Protein AF-A0A382PSL9-F1 (afdb_monomer_lite)

InterPro domains:
  IPR006145 Pseudouridine synthase, RsuA/RluA-like [PF00849] (12-93)
  IPR006224 Pseudouridine synthase, RluA-like, conserved site [PS01129] (36-50)
  IPR020103 Pseudouridine synthase, catalytic domain superfamily [SSF55120] (5-93)
  IPR050188 RluA Pseudouridine Synthase [PTHR21600] (26-80)

pLDDT: mean 92.12, std 6.78, range [56.47, 98.0]

Foldseek 3Di:
DWCDDDPVPDDHPQNVVQVCCCVVVVDPDGFDKAFQDTDDPVDDDDGDIDRDPVSSVVSNVCVVVVVDDDDDDDDDPDADVPNDDDDDDDDDDDDD

Sequence (96 aa):
MLTQSDESGEDSLMDRVKTWIKTEYEKPGNVFLGLVHRLDRPVSGVVLFARTSKAASRLSEQFRERRTKKVYRAVVQGTPKPESARLIHHIRKEKT

Structure (mmCIF, N/CA/C/O backbone):
data_AF-A0A382PSL9-F1
#
_entry.id   AF-A0A382PSL9-F1
#
loop_
_atom_site.group_PDB
_atom_site.id
_atom_site.type_symbol
_atom_site.label_atom_id
_atom_site.label_alt_id
_atom_site.label_comp_id
_atom_site.label_asym_id
_atom_site.label_entity_id
_atom_site.label_seq_id
_atom_site.pdbx_PDB_ins_code
_atom_site.Cartn_x
_atom_site.Cartn_y
_atom_site.Cartn_z
_atom_site.occupancy
_atom_site.B_iso_or_equiv
_atom_site.auth_seq_id
_atom_site.auth_comp_id
_atom_site.auth_asym_id
_atom_site.auth_atom_id
_atom_site.pdbx_PDB_model_num
ATOM 1 N N . MET A 1 1 ? 4.831 10.705 -0.412 1.00 71.94 1 MET A N 1
ATOM 2 C CA . MET A 1 1 ? 4.001 10.632 0.813 1.00 71.94 1 MET A CA 1
ATOM 3 C C . MET A 1 1 ? 3.996 9.192 1.288 1.00 71.94 1 MET A C 1
ATOM 5 O O . MET A 1 1 ? 3.910 8.300 0.450 1.00 71.94 1 MET A O 1
ATOM 9 N N . LEU A 1 2 ? 4.136 8.949 2.589 1.00 82.50 2 LEU A N 1
ATOM 10 C CA . LEU A 1 2 ? 4.077 7.594 3.136 1.00 82.50 2 LEU A CA 1
ATOM 11 C C . LEU A 1 2 ? 2.645 7.053 3.082 1.00 82.50 2 LEU A C 1
ATOM 13 O O . LEU A 1 2 ? 1.693 7.790 3.333 1.00 82.50 2 LEU A O 1
ATOM 17 N N . THR A 1 3 ? 2.478 5.760 2.786 1.00 82.19 3 THR A N 1
ATOM 18 C CA . THR A 1 3 ? 1.152 5.125 2.913 1.00 82.19 3 THR A CA 1
ATOM 19 C C . THR A 1 3 ? 0.767 4.954 4.391 1.00 82.19 3 THR A C 1
ATOM 21 O O . THR A 1 3 ? -0.397 5.109 4.746 1.00 82.19 3 THR A O 1
ATOM 24 N N . GLN A 1 4 ? 1.755 4.665 5.239 1.00 84.31 4 GLN A N 1
ATOM 25 C CA . GLN A 1 4 ? 1.647 4.500 6.687 1.00 84.31 4 GLN A CA 1
ATOM 26 C C . GLN A 1 4 ? 2.854 5.176 7.333 1.00 84.31 4 GLN A C 1
ATOM 28 O O . GLN A 1 4 ? 3.950 5.073 6.783 1.00 84.31 4 GLN A O 1
ATOM 33 N N . SER A 1 5 ? 2.642 5.848 8.459 1.00 81.31 5 SER A N 1
ATOM 34 C CA . SER A 1 5 ? 3.681 6.554 9.209 1.00 81.31 5 SER A CA 1
ATOM 35 C C . SER A 1 5 ? 4.776 5.580 9.660 1.00 81.31 5 SER A C 1
ATOM 37 O O . SER A 1 5 ? 4.500 4.424 9.999 1.00 81.31 5 SER A O 1
ATOM 39 N N . ASP A 1 6 ? 6.019 6.044 9.622 1.00 80.44 6 ASP A N 1
ATOM 40 C CA . ASP A 1 6 ? 7.209 5.334 10.093 1.00 80.44 6 ASP A CA 1
ATOM 41 C C . ASP A 1 6 ? 7.926 6.173 11.170 1.00 80.44 6 ASP A C 1
ATOM 43 O O . ASP A 1 6 ? 7.366 7.134 11.701 1.00 80.44 6 ASP A O 1
ATOM 47 N N . GLU A 1 7 ? 9.160 5.807 11.511 1.00 75.88 7 GLU A N 1
ATOM 48 C CA . GLU A 1 7 ? 9.966 6.478 12.541 1.00 75.88 7 GLU A CA 1
ATOM 49 C C . GLU A 1 7 ? 10.332 7.934 12.193 1.00 75.88 7 GLU A C 1
ATOM 51 O O . GLU A 1 7 ? 10.805 8.662 13.062 1.00 75.88 7 GLU A O 1
ATOM 56 N N . SER A 1 8 ? 10.086 8.390 10.955 1.00 75.06 8 SER A N 1
ATOM 57 C CA . SER A 1 8 ? 10.341 9.780 10.546 1.00 75.06 8 SER A CA 1
ATOM 58 C C . SER A 1 8 ? 9.397 10.796 11.197 1.00 75.06 8 SER A C 1
ATOM 60 O O . SER A 1 8 ? 9.688 11.990 11.184 1.00 75.06 8 SER A O 1
ATOM 62 N N . GLY A 1 9 ? 8.257 10.345 11.738 1.00 77.81 9 GLY A N 1
ATOM 63 C CA . GLY A 1 9 ? 7.222 11.221 12.295 1.00 77.81 9 GLY A CA 1
ATOM 64 C C . GLY A 1 9 ? 6.431 12.013 11.245 1.00 77.81 9 GLY A C 1
ATOM 65 O O . GLY A 1 9 ? 5.647 12.887 11.610 1.00 77.81 9 GLY A O 1
ATOM 66 N N . GLU A 1 10 ? 6.611 11.730 9.951 1.00 83.44 10 GLU A N 1
ATOM 67 C CA . GLU A 1 10 ? 5.862 12.390 8.881 1.00 83.44 10 GLU A CA 1
ATOM 68 C C . GLU A 1 10 ? 4.392 11.933 8.812 1.00 83.44 10 GLU A C 1
ATOM 70 O O . GLU A 1 10 ? 4.069 10.749 8.954 1.00 83.44 10 GLU A O 1
ATOM 75 N N . ASP A 1 11 ? 3.505 12.880 8.492 1.00 84.38 11 ASP A N 1
ATOM 76 C CA . ASP A 1 11 ? 2.081 12.639 8.239 1.00 84.38 11 ASP A CA 1
ATOM 77 C C . ASP A 1 11 ? 1.875 11.699 7.036 1.00 84.38 11 ASP A C 1
ATOM 79 O O . ASP A 1 11 ? 2.368 11.939 5.924 1.00 84.38 11 ASP A O 1
ATOM 83 N N . SER A 1 12 ? 1.137 10.609 7.252 1.00 92.25 12 SER A N 1
ATOM 84 C CA . SER A 1 12 ? 0.899 9.591 6.230 1.00 92.25 12 SER A CA 1
ATOM 85 C C . SER A 1 12 ? -0.449 9.761 5.531 1.00 92.25 12 SER A C 1
ATOM 87 O O . SER A 1 12 ? -1.374 10.407 6.024 1.00 92.25 12 SER A O 1
ATOM 89 N N . LEU A 1 13 ? -0.617 9.104 4.379 1.00 93.12 13 LEU A N 1
ATOM 90 C CA . LEU A 1 13 ? -1.921 9.016 3.718 1.00 93.12 13 LEU A CA 1
ATOM 91 C C . LEU A 1 13 ? -2.990 8.442 4.661 1.00 93.12 13 LEU A C 1
ATOM 93 O O . LEU A 1 13 ? -4.137 8.882 4.639 1.00 93.12 13 LEU A O 1
ATOM 97 N N . MET A 1 14 ? -2.619 7.466 5.490 1.00 94.00 14 MET A N 1
ATOM 98 C CA . MET A 1 14 ? -3.522 6.848 6.455 1.00 94.00 14 MET A CA 1
ATOM 99 C C . MET A 1 14 ? -4.016 7.848 7.507 1.00 94.00 14 MET A C 1
ATOM 101 O O . MET A 1 14 ? -5.201 7.827 7.847 1.00 94.00 14 MET A O 1
ATOM 105 N N . ASP A 1 15 ? -3.145 8.733 7.986 1.00 93.50 15 ASP A N 1
ATOM 106 C CA . ASP A 1 15 ? -3.486 9.767 8.967 1.00 93.50 15 ASP A CA 1
ATOM 107 C C . ASP A 1 15 ? -4.436 10.802 8.356 1.00 93.50 15 ASP A C 1
ATOM 109 O O . ASP A 1 15 ? -5.501 11.076 8.914 1.00 93.50 15 ASP A O 1
ATOM 113 N N . ARG A 1 16 ? -4.145 11.262 7.133 1.00 94.50 16 ARG A N 1
ATOM 114 C CA . ARG A 1 16 ? -5.033 12.160 6.375 1.00 94.50 16 ARG A CA 1
ATOM 115 C C . ARG A 1 16 ? -6.418 11.570 6.147 1.00 94.50 16 ARG A C 1
ATOM 117 O O . ARG A 1 16 ? -7.415 12.256 6.354 1.00 94.50 16 ARG A O 1
ATOM 124 N N . VAL A 1 17 ? -6.503 10.298 5.753 1.00 95.25 17 VAL A N 1
ATOM 125 C CA . VAL A 1 17 ? -7.794 9.629 5.524 1.00 95.25 17 VAL A CA 1
ATOM 126 C C . VAL A 1 17 ? -8.556 9.437 6.837 1.00 95.25 17 VAL A C 1
ATOM 128 O O . VAL A 1 17 ? -9.773 9.614 6.856 1.00 95.25 17 VAL A O 1
ATOM 131 N N . LYS A 1 18 ? -7.879 9.117 7.948 1.00 95.12 18 LYS A N 1
ATOM 132 C CA . LYS A 1 18 ? -8.524 9.060 9.270 1.00 95.12 18 LYS A CA 1
ATOM 133 C C . LYS A 1 18 ? -9.091 10.416 9.675 1.00 95.12 18 LYS A C 1
ATOM 135 O O . LYS A 1 18 ? -10.239 10.464 10.113 1.00 95.12 18 LYS A O 1
ATOM 140 N N . THR A 1 19 ? -8.319 11.488 9.504 1.00 95.25 19 THR A N 1
ATOM 141 C CA . THR A 1 19 ? -8.754 12.862 9.787 1.00 95.25 19 THR A CA 1
ATOM 142 C C . THR A 1 19 ? -9.952 13.236 8.925 1.00 95.25 19 THR A C 1
ATOM 144 O O . THR A 1 19 ? -10.979 13.632 9.468 1.00 95.25 19 THR A O 1
ATOM 147 N N . TRP A 1 20 ? -9.883 12.998 7.611 1.00 96.06 20 TRP A N 1
ATOM 148 C CA . TRP A 1 20 ? -11.006 13.240 6.705 1.00 96.06 20 TRP A CA 1
ATOM 149 C C . TRP A 1 20 ? -12.260 12.465 7.127 1.00 96.06 20 TRP A C 1
ATOM 151 O O . TRP A 1 20 ? -13.314 13.066 7.273 1.00 96.06 20 TRP A O 1
ATOM 161 N N . ILE A 1 21 ? -12.162 11.161 7.417 1.00 95.75 21 ILE A N 1
ATOM 162 C CA . ILE A 1 21 ? -13.316 10.367 7.877 1.00 95.75 21 ILE A CA 1
ATOM 163 C C . ILE A 1 21 ? -13.878 10.900 9.201 1.00 95.75 21 ILE A C 1
ATOM 165 O O . ILE A 1 21 ? -15.088 10.835 9.413 1.00 95.75 21 ILE A O 1
ATOM 169 N N . LYS A 1 22 ? -13.020 11.366 10.115 1.00 96.31 22 LYS A N 1
ATOM 170 C CA . LYS A 1 22 ? -13.458 11.909 11.403 1.00 96.31 22 LYS A CA 1
ATOM 171 C C . LYS A 1 22 ? -14.288 13.172 11.207 1.00 96.31 22 LYS A C 1
ATOM 173 O O . LYS A 1 22 ? -15.348 13.272 11.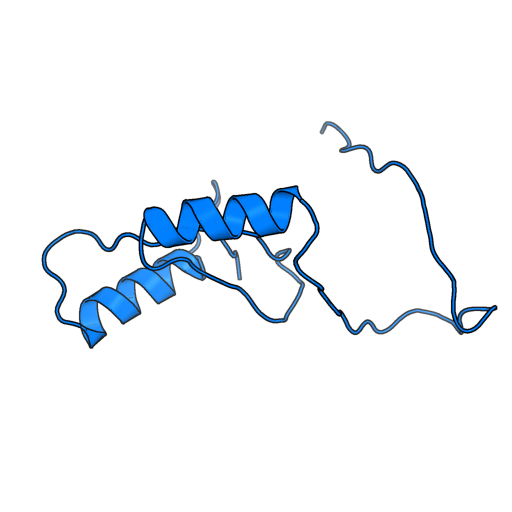813 1.00 96.31 22 LYS A O 1
ATOM 178 N N . THR A 1 23 ? -13.814 14.081 10.358 1.00 96.38 23 THR A N 1
ATOM 179 C CA . THR A 1 23 ? -14.480 15.351 10.055 1.00 96.38 23 THR A CA 1
ATOM 180 C C . THR A 1 23 ? -15.738 15.145 9.214 1.00 96.38 23 THR A C 1
ATOM 182 O O . THR A 1 23 ? -16.797 15.615 9.597 1.00 96.38 23 THR A O 1
ATOM 185 N N . GLU A 1 24 ? -15.645 14.392 8.117 1.00 96.81 24 GLU A N 1
ATOM 186 C CA . GLU A 1 24 ? -16.742 14.170 7.162 1.00 96.81 24 GLU A CA 1
ATOM 187 C C . GLU A 1 24 ? -17.956 13.480 7.795 1.00 96.81 24 GLU A C 1
ATOM 189 O O . GLU A 1 24 ? -19.095 13.766 7.451 1.00 96.81 24 GLU A O 1
ATOM 194 N N . TYR A 1 25 ? -17.713 12.536 8.707 1.00 94.94 25 TYR A N 1
ATOM 195 C CA . TYR A 1 25 ? -18.765 11.718 9.317 1.00 94.94 25 TYR A CA 1
ATOM 196 C C . TYR A 1 25 ? -18.966 12.011 10.808 1.00 94.94 25 TYR A C 1
ATOM 198 O O . TYR A 1 25 ? -19.537 11.169 11.501 1.00 94.94 25 TYR A O 1
ATOM 206 N N . GLU A 1 26 ? -18.425 13.129 11.306 1.00 94.69 26 GLU A N 1
ATOM 207 C CA . GLU A 1 26 ? -18.526 13.584 12.703 1.00 94.69 26 GLU A CA 1
ATOM 208 C C . GLU A 1 26 ? -18.283 12.462 13.729 1.00 94.69 26 GLU A C 1
ATOM 210 O O . GLU A 1 26 ? -18.967 12.326 14.746 1.00 94.69 26 GLU A O 1
ATOM 215 N N . LYS A 1 27 ? -17.315 11.583 13.438 1.00 91.94 27 LYS A N 1
ATOM 216 C CA . LYS A 1 27 ? -17.161 10.348 14.210 1.00 91.94 27 LYS A CA 1
ATOM 217 C C . LYS A 1 27 ? -16.618 10.637 15.611 1.00 91.94 27 LYS A C 1
ATOM 219 O O . LYS A 1 27 ? -15.513 11.183 15.727 1.00 91.94 27 LYS A O 1
ATOM 224 N N . PRO A 1 28 ? -17.298 10.172 16.677 1.00 90.75 28 PRO A N 1
ATOM 225 C CA . PRO A 1 28 ? -16.766 10.281 18.024 1.00 90.75 28 PRO A CA 1
ATOM 226 C C . PRO A 1 28 ? -15.559 9.349 18.198 1.00 90.75 28 PRO A C 1
ATOM 228 O O . PRO A 1 28 ? -15.543 8.210 17.725 1.00 90.75 28 PRO A O 1
ATOM 231 N N . GLY A 1 29 ? -14.539 9.835 18.905 1.00 90.56 29 GLY A N 1
ATOM 232 C CA . GLY A 1 29 ? -13.353 9.051 19.249 1.00 90.56 29 GLY A CA 1
ATOM 233 C C . GLY A 1 29 ? -12.383 8.808 18.086 1.00 90.56 29 GLY A C 1
ATOM 234 O O . GLY A 1 29 ? -12.135 9.685 17.251 1.00 90.56 29 GLY A O 1
ATOM 235 N N . ASN A 1 30 ? -11.765 7.623 18.091 1.00 91.19 30 ASN A N 1
ATOM 236 C CA . ASN A 1 30 ? -10.736 7.226 17.131 1.00 91.19 30 ASN A CA 1
ATOM 237 C C . ASN A 1 30 ? -11.346 6.541 15.902 1.00 91.19 30 ASN A C 1
ATOM 239 O O . ASN A 1 30 ? -12.179 5.641 16.013 1.00 91.19 30 ASN A O 1
ATOM 243 N N . VAL A 1 31 ? -10.874 6.917 14.712 1.00 94.38 31 VAL A N 1
ATOM 244 C CA . VAL A 1 31 ? -11.304 6.301 13.452 1.00 94.38 31 VAL A CA 1
ATOM 245 C C . VAL A 1 31 ? -10.532 5.007 13.209 1.00 94.38 31 VAL A C 1
ATOM 247 O O . VAL A 1 31 ? -9.318 5.016 12.988 1.00 94.38 31 VAL A O 1
ATOM 250 N N . PHE A 1 32 ? -11.256 3.887 13.176 1.00 95.12 32 PHE A N 1
ATOM 251 C CA . PHE A 1 32 ? -10.722 2.654 12.611 1.00 95.12 32 PHE A CA 1
ATOM 252 C C . PHE A 1 32 ? -10.492 2.826 11.106 1.00 95.12 32 PHE A C 1
ATOM 254 O O . PHE A 1 32 ? -11.406 3.185 10.359 1.00 95.12 32 PHE A O 1
ATOM 261 N N . LEU A 1 33 ? -9.280 2.506 10.663 1.00 96.25 33 LEU A N 1
ATOM 262 C CA . LEU A 1 33 ? -8.914 2.416 9.258 1.00 96.25 33 LEU A CA 1
ATOM 263 C C . LEU A 1 33 ? -7.878 1.298 9.117 1.00 96.25 33 LEU A C 1
ATOM 265 O O . LEU A 1 33 ? -6.821 1.358 9.737 1.00 96.25 33 LEU A O 1
ATOM 269 N N . GLY A 1 34 ? -8.198 0.252 8.363 1.00 95.81 34 GLY A N 1
ATOM 270 C CA . GLY A 1 34 ? -7.316 -0.891 8.143 1.00 95.81 34 GLY A CA 1
ATOM 271 C C . GLY A 1 34 ? -6.472 -0.712 6.885 1.00 95.81 34 GLY A C 1
ATOM 272 O O . GLY A 1 34 ? -7.019 -0.487 5.804 1.00 95.81 34 GLY A O 1
ATOM 273 N N . LEU A 1 35 ? -5.154 -0.855 7.016 1.00 94.50 35 LEU A N 1
ATOM 274 C CA . LEU A 1 35 ? -4.229 -0.900 5.888 1.00 94.50 35 LEU A CA 1
ATOM 275 C C . LEU A 1 35 ? -4.107 -2.339 5.375 1.00 94.50 35 LEU A C 1
ATOM 277 O O . LEU A 1 35 ? -3.693 -3.229 6.114 1.00 94.50 35 LEU A O 1
ATOM 281 N N . VAL A 1 36 ? -4.468 -2.574 4.113 1.00 94.88 36 VAL A N 1
ATOM 282 C CA . VAL A 1 36 ? -4.494 -3.930 3.520 1.00 94.88 36 VAL A CA 1
ATOM 283 C C . VAL A 1 36 ? -3.389 -4.158 2.488 1.00 94.88 36 VAL A C 1
ATOM 285 O O . VAL A 1 36 ? -3.041 -5.297 2.187 1.00 94.88 36 VAL A O 1
ATOM 288 N N . HIS A 1 37 ? -2.803 -3.080 1.969 1.00 93.56 37 HIS A N 1
ATOM 289 C CA . HIS A 1 37 ? -1.588 -3.089 1.166 1.00 93.56 37 HIS A CA 1
ATOM 290 C C . HIS A 1 37 ? -0.897 -1.728 1.282 1.00 93.56 37 HIS A C 1
ATOM 292 O O . HIS A 1 37 ? -1.514 -0.756 1.707 1.00 93.56 37 HIS A O 1
ATOM 298 N N . ARG A 1 38 ? 0.365 -1.647 0.863 1.00 92.00 38 ARG A N 1
ATOM 299 C CA . ARG A 1 38 ? 1.105 -0.383 0.772 1.00 92.00 38 ARG A CA 1
ATOM 300 C C . ARG A 1 38 ? 1.505 -0.084 -0.663 1.00 92.00 38 ARG A C 1
ATOM 302 O O . ARG A 1 38 ? 1.507 -0.982 -1.509 1.00 92.00 38 ARG A O 1
ATOM 309 N N . LEU A 1 39 ? 1.835 1.174 -0.900 1.00 91.25 39 LEU A N 1
ATOM 310 C CA . LEU A 1 39 ? 2.539 1.640 -2.080 1.00 91.25 39 LEU A CA 1
ATOM 311 C C . LEU A 1 39 ? 3.886 2.218 -1.626 1.00 91.25 39 LEU A C 1
ATOM 313 O O . LEU A 1 39 ? 3.983 2.763 -0.520 1.00 91.25 39 LEU A O 1
ATOM 317 N N . ASP A 1 40 ? 4.931 2.053 -2.432 1.00 88.69 40 ASP A N 1
ATOM 318 C CA . ASP A 1 40 ? 6.245 2.604 -2.099 1.00 88.69 40 ASP A CA 1
ATOM 319 C C . ASP A 1 40 ? 6.214 4.135 -2.164 1.00 88.69 40 ASP A C 1
ATOM 321 O O . ASP A 1 40 ? 5.472 4.717 -2.951 1.00 88.69 40 ASP A O 1
ATOM 325 N N . ARG A 1 41 ? 7.031 4.802 -1.337 1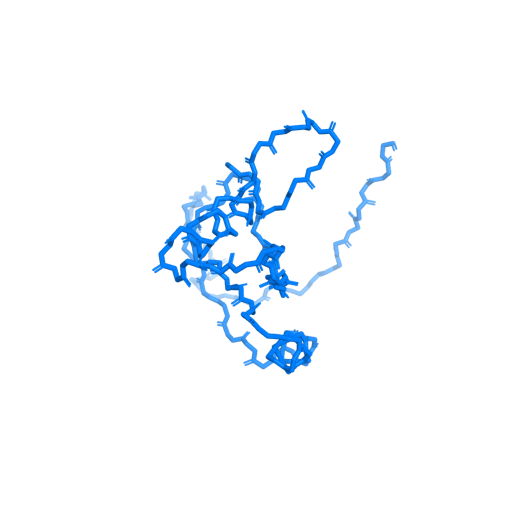.00 85.44 41 ARG A N 1
ATOM 326 C CA . ARG A 1 41 ? 7.031 6.270 -1.183 1.00 85.44 41 ARG A CA 1
ATOM 327 C C . ARG A 1 41 ? 7.107 7.061 -2.508 1.00 85.44 41 ARG A C 1
ATOM 329 O O . ARG A 1 41 ? 6.415 8.080 -2.575 1.00 85.44 41 ARG A O 1
ATOM 336 N N . PRO A 1 42 ? 7.907 6.666 -3.526 1.00 89.00 42 PRO A N 1
ATOM 337 C CA . PRO A 1 42 ? 7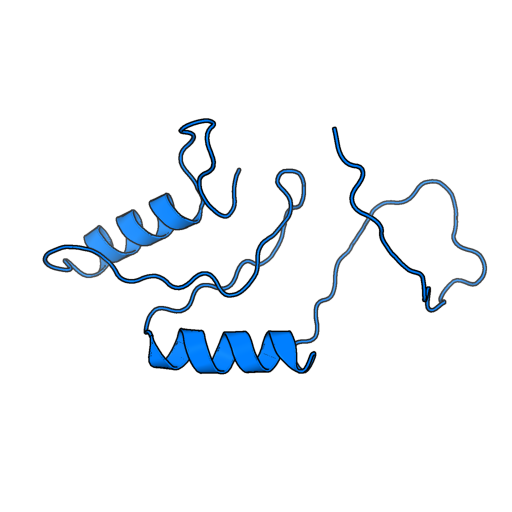.984 7.397 -4.794 1.00 89.00 42 PRO A CA 1
ATOM 338 C C . PRO A 1 42 ? 6.938 6.954 -5.829 1.00 89.00 42 PRO A C 1
ATOM 340 O O . PRO A 1 42 ? 6.911 7.492 -6.932 1.00 89.00 42 PRO A O 1
ATOM 343 N N . VAL A 1 43 ? 6.099 5.964 -5.520 1.00 91.38 43 VAL A N 1
ATOM 344 C CA . VAL A 1 43 ? 5.139 5.411 -6.475 1.00 91.38 43 VAL A CA 1
ATOM 345 C C . VAL A 1 43 ? 3.784 6.092 -6.292 1.00 91.38 43 VAL A C 1
ATOM 347 O O . VAL A 1 43 ? 3.276 6.223 -5.179 1.00 91.38 43 VAL A O 1
ATOM 350 N N . SER A 1 44 ? 3.185 6.524 -7.399 1.00 92.44 44 SER A N 1
ATOM 351 C CA . SER A 1 44 ? 1.816 7.037 -7.444 1.00 92.44 44 SER A CA 1
ATOM 352 C C . SER A 1 44 ? 0.826 5.927 -7.801 1.00 92.44 44 SER A C 1
ATOM 354 O O . SER A 1 44 ? 1.182 4.916 -8.410 1.00 92.44 44 SER A O 1
ATOM 356 N N . GLY A 1 45 ? -0.439 6.093 -7.412 1.00 93.56 45 GLY A N 1
ATOM 357 C CA . GLY A 1 45 ? -1.498 5.170 -7.803 1.00 93.56 45 GLY A CA 1
ATOM 358 C C . GLY A 1 45 ? -2.574 4.978 -6.746 1.00 93.56 45 GLY A C 1
ATOM 359 O O . GLY A 1 45 ? -2.748 5.788 -5.838 1.00 93.56 45 GLY A O 1
ATOM 360 N N . VAL A 1 46 ? -3.316 3.884 -6.901 1.00 94.31 46 VAL A N 1
ATOM 361 C CA . VAL A 1 46 ? -4.470 3.551 -6.062 1.00 94.31 46 VAL A CA 1
ATOM 362 C C . VAL A 1 46 ? -4.015 2.927 -4.743 1.00 94.31 46 VAL A C 1
ATOM 364 O O . VAL A 1 46 ? -3.245 1.964 -4.735 1.00 94.31 46 VAL A O 1
ATOM 367 N N . VAL A 1 47 ? -4.554 3.438 -3.634 1.00 94.75 47 VAL A N 1
ATOM 368 C CA . VAL A 1 47 ? -4.418 2.857 -2.293 1.00 94.75 47 VAL A CA 1
ATOM 369 C C . VAL A 1 47 ? -5.799 2.514 -1.747 1.00 94.75 47 VAL A C 1
ATOM 371 O O . VAL A 1 47 ? -6.702 3.347 -1.765 1.00 94.75 47 VAL A O 1
ATOM 374 N N . LEU A 1 48 ? -5.960 1.286 -1.256 1.00 95.31 48 LEU A N 1
ATOM 375 C CA . LEU A 1 48 ? -7.199 0.796 -0.666 1.00 95.31 48 LEU A CA 1
ATOM 376 C C . LEU A 1 48 ? -7.089 0.743 0.861 1.00 95.31 48 LEU A C 1
ATOM 378 O O . LEU A 1 48 ? -6.189 0.106 1.410 1.00 95.31 48 LEU A O 1
ATOM 382 N N . PHE A 1 49 ? -8.069 1.343 1.537 1.00 96.56 49 PHE A N 1
ATOM 383 C CA . PHE A 1 49 ? -8.235 1.258 2.985 1.00 96.56 49 PHE A CA 1
ATOM 384 C C . PHE A 1 49 ? -9.540 0.552 3.352 1.00 96.56 49 PHE A C 1
ATOM 386 O O . PHE A 1 49 ? -10.583 0.762 2.732 1.00 96.56 49 PHE A O 1
ATOM 393 N N . ALA A 1 50 ? -9.502 -0.255 4.408 1.00 97.56 50 ALA A N 1
ATOM 394 C CA . ALA A 1 50 ? -10.679 -0.906 4.962 1.00 97.56 50 ALA A CA 1
ATOM 395 C C . ALA A 1 50 ? -11.315 -0.049 6.064 1.00 97.56 50 ALA A C 1
ATOM 397 O O . ALA A 1 50 ? -10.691 0.223 7.086 1.00 97.56 50 ALA A O 1
ATOM 398 N N . ARG A 1 51 ? -12.588 0.330 5.909 1.00 95.31 51 ARG A N 1
ATOM 399 C CA . ARG A 1 51 ? -13.316 1.130 6.918 1.00 95.31 51 ARG A CA 1
ATOM 400 C C . ARG A 1 51 ? -13.858 0.315 8.101 1.00 95.31 51 ARG A C 1
ATOM 402 O O . ARG A 1 51 ? -14.365 0.900 9.053 1.00 95.31 51 ARG A O 1
ATOM 409 N N . THR A 1 52 ? -13.778 -1.017 8.050 1.0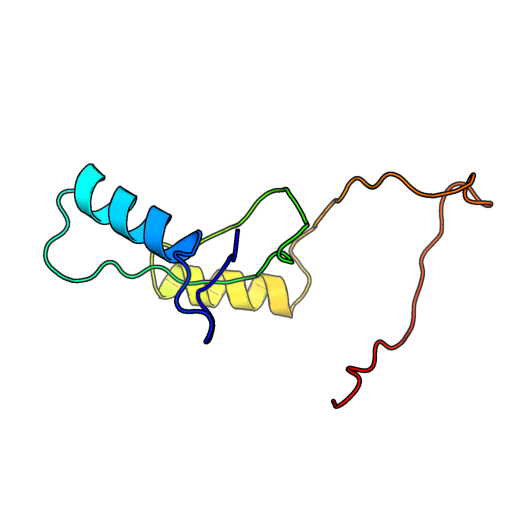0 96.25 52 THR A N 1
ATOM 410 C CA . THR A 1 52 ? -14.227 -1.924 9.121 1.00 96.25 52 THR A CA 1
ATOM 411 C C . THR A 1 52 ? -13.258 -3.092 9.291 1.00 96.25 52 THR A C 1
ATOM 413 O O . THR A 1 52 ? -12.587 -3.492 8.337 1.00 96.25 52 THR A O 1
ATOM 416 N N . SER A 1 53 ? -13.201 -3.673 10.491 1.00 96.56 53 SER A N 1
ATOM 417 C CA . SER A 1 53 ? -12.355 -4.839 10.796 1.00 96.56 53 SER A CA 1
ATOM 418 C C . SER A 1 53 ? -12.713 -6.058 9.938 1.00 96.56 53 SER A C 1
ATOM 420 O O . SER A 1 53 ? -11.832 -6.739 9.415 1.00 96.56 53 SER A O 1
ATOM 422 N N . LYS A 1 54 ? -14.012 -6.281 9.699 1.00 98.00 54 LYS A N 1
ATOM 423 C CA . LYS A 1 54 ? -14.518 -7.341 8.813 1.00 98.00 54 LYS A CA 1
ATOM 424 C C . LYS A 1 54 ? -14.052 -7.159 7.366 1.00 98.00 54 LYS A C 1
ATOM 426 O O . LYS A 1 54 ? -13.657 -8.131 6.726 1.00 98.00 54 LYS A O 1
ATOM 431 N N . ALA A 1 55 ? -14.083 -5.929 6.844 1.00 98.00 55 ALA A N 1
ATOM 432 C CA . ALA A 1 55 ? -13.569 -5.638 5.506 1.00 98.00 55 ALA A CA 1
ATOM 433 C C . ALA A 1 55 ? -12.045 -5.804 5.442 1.00 98.00 55 ALA A C 1
ATOM 435 O O . ALA A 1 55 ? -11.547 -6.368 4.472 1.00 98.00 55 ALA A O 1
ATOM 436 N N . ALA A 1 56 ? -11.320 -5.374 6.481 1.00 97.88 56 ALA A N 1
ATOM 437 C CA . ALA A 1 56 ? -9.867 -5.513 6.554 1.00 97.88 56 ALA A CA 1
ATOM 438 C C . ALA A 1 56 ? -9.451 -6.984 6.454 1.00 97.88 56 ALA A C 1
ATOM 440 O O . ALA A 1 56 ? -8.655 -7.327 5.590 1.00 97.88 56 ALA A O 1
ATOM 441 N N . SER A 1 57 ? -10.072 -7.860 7.250 1.00 97.81 57 SER A N 1
ATOM 442 C CA . SER A 1 57 ? -9.817 -9.304 7.214 1.00 97.81 57 SER A CA 1
ATOM 443 C C . SER A 1 57 ? -10.040 -9.905 5.817 1.00 97.81 57 SER A C 1
ATOM 445 O O . SER A 1 57 ? -9.137 -10.539 5.272 1.00 97.81 57 SER A O 1
ATOM 447 N N . ARG A 1 58 ? -11.193 -9.631 5.191 1.00 97.94 58 ARG A N 1
ATOM 448 C CA .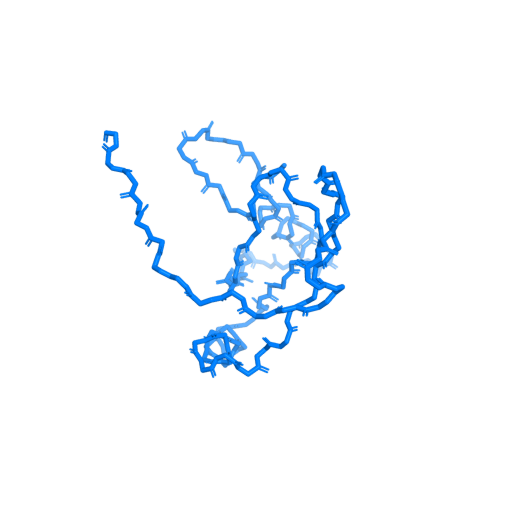 ARG A 1 58 ? -11.540 -10.158 3.857 1.00 97.94 58 ARG A CA 1
ATOM 449 C C . ARG A 1 58 ? -10.617 -9.649 2.753 1.00 97.94 58 ARG A C 1
ATOM 451 O O . ARG A 1 58 ? -10.251 -10.400 1.854 1.00 97.94 58 ARG A O 1
ATOM 458 N N . LEU A 1 59 ? -10.254 -8.369 2.796 1.00 97.75 59 LEU A N 1
ATOM 459 C CA . LEU A 1 59 ? -9.332 -7.786 1.826 1.00 97.75 59 LEU A CA 1
ATOM 460 C C . LEU A 1 59 ? -7.926 -8.357 2.021 1.00 97.75 59 LEU A C 1
ATOM 462 O O . LEU A 1 59 ? -7.319 -8.799 1.052 1.00 97.75 59 LEU A O 1
ATOM 466 N N . SER A 1 60 ? -7.423 -8.430 3.253 1.00 96.69 60 SER A N 1
ATOM 467 C CA . SER A 1 60 ? -6.121 -9.041 3.539 1.00 96.69 60 SER A CA 1
ATOM 468 C C . SER A 1 60 ? -6.031 -10.485 3.038 1.00 96.69 60 SER A C 1
ATOM 470 O O . SER A 1 60 ? -4.996 -10.868 2.494 1.00 96.69 60 SER A O 1
ATOM 472 N N . GLU A 1 61 ? -7.104 -11.268 3.158 1.00 97.56 61 GLU A N 1
ATOM 473 C CA . GLU A 1 61 ? -7.190 -12.612 2.577 1.00 97.56 61 GLU A CA 1
ATOM 474 C C . GLU A 1 61 ? -7.127 -12.584 1.041 1.00 97.56 61 GLU A C 1
ATOM 476 O O . GLU A 1 61 ? -6.304 -13.282 0.457 1.00 97.56 61 GLU A O 1
ATOM 481 N N . GLN A 1 62 ? -7.879 -11.700 0.375 1.00 97.56 62 GLN A N 1
ATOM 482 C CA . GLN A 1 62 ? -7.800 -11.526 -1.085 1.00 97.56 62 GLN A CA 1
ATOM 483 C C . GLN A 1 62 ? -6.388 -11.181 -1.579 1.00 97.56 62 GLN A C 1
ATOM 485 O O . GLN A 1 62 ? -5.931 -11.718 -2.594 1.00 97.56 62 GLN A O 1
ATOM 490 N N . PHE A 1 63 ? -5.683 -10.295 -0.867 1.00 95.81 63 PHE A N 1
ATOM 491 C CA . PHE A 1 63 ? -4.296 -9.948 -1.181 1.00 95.81 63 PHE A CA 1
ATOM 492 C C . PHE A 1 63 ? -3.349 -11.132 -0.943 1.00 95.81 63 PHE A C 1
ATOM 494 O O . PHE A 1 63 ? -2.464 -11.368 -1.768 1.00 95.81 63 PHE A O 1
ATOM 501 N N . ARG A 1 64 ? -3.547 -11.891 0.144 1.00 95.75 64 ARG A N 1
ATOM 502 C CA . ARG A 1 64 ? -2.755 -13.084 0.489 1.00 95.75 64 ARG A CA 1
ATOM 503 C C . ARG A 1 64 ? -2.903 -14.187 -0.556 1.00 95.75 64 ARG A C 1
ATOM 505 O O . ARG A 1 64 ? -1.904 -14.745 -0.996 1.00 95.75 64 ARG A O 1
ATOM 512 N N . GLU A 1 65 ? -4.129 -14.443 -0.993 1.00 97.62 65 GLU A N 1
ATOM 513 C CA . GLU A 1 65 ? -4.472 -15.446 -2.008 1.00 97.62 65 GLU A CA 1
ATOM 514 C C . GLU A 1 65 ? -4.198 -14.973 -3.443 1.00 97.62 65 GLU A C 1
ATOM 516 O O . GLU A 1 65 ? -4.462 -15.698 -4.397 1.00 97.62 65 GLU A O 1
ATOM 521 N N . ARG A 1 66 ? -3.664 -13.754 -3.622 1.00 95.06 66 ARG A N 1
ATOM 522 C CA . ARG A 1 66 ? -3.344 -13.157 -4.932 1.00 95.06 66 ARG A CA 1
ATOM 523 C C . ARG A 1 66 ? -4.548 -13.067 -5.883 1.00 95.06 66 ARG A C 1
ATOM 525 O O . ARG A 1 66 ? -4.372 -13.059 -7.098 1.00 95.06 66 ARG A O 1
ATOM 532 N N . ARG A 1 67 ? -5.763 -12.934 -5.339 1.00 96.94 67 ARG A N 1
ATOM 533 C CA . ARG A 1 67 ? -6.996 -12.725 -6.122 1.00 96.94 67 ARG A CA 1
ATOM 534 C C . ARG A 1 67 ? -7.153 -11.286 -6.613 1.00 96.94 67 ARG A C 1
ATOM 536 O O . ARG A 1 67 ? -7.866 -11.032 -7.579 1.00 96.94 67 ARG A O 1
ATOM 543 N N . THR A 1 68 ? -6.462 -10.339 -5.981 1.00 95.62 68 THR A N 1
ATOM 544 C CA . THR A 1 68 ? -6.454 -8.932 -6.395 1.00 95.62 68 THR A CA 1
ATOM 545 C C . THR A 1 68 ? -5.536 -8.712 -7.600 1.00 95.62 68 THR A C 1
ATOM 547 O O . THR A 1 68 ? -4.315 -8.841 -7.488 1.00 95.62 68 THR A O 1
ATOM 550 N N . LYS A 1 69 ? -6.101 -8.293 -8.739 1.00 95.75 69 LYS A N 1
ATOM 551 C CA . LYS A 1 69 ? -5.332 -7.868 -9.920 1.00 95.75 69 LYS A CA 1
ATOM 552 C C . LYS A 1 69 ? -4.826 -6.435 -9.734 1.00 95.75 69 LYS A C 1
ATOM 554 O O . LYS A 1 69 ? -5.620 -5.520 -9.541 1.00 95.75 69 LYS A O 1
ATOM 559 N N . LYS A 1 70 ? -3.510 -6.236 -9.825 1.00 94.50 70 LYS A N 1
ATOM 560 C CA . LYS A 1 70 ? -2.862 -4.916 -9.758 1.00 94.50 70 LYS A CA 1
ATOM 561 C C . LYS A 1 70 ? -2.181 -4.634 -11.091 1.00 94.50 70 LYS A C 1
ATOM 563 O O . LYS A 1 70 ? -1.436 -5.481 -11.577 1.00 94.50 70 LYS A O 1
ATOM 568 N N . VAL A 1 71 ? -2.445 -3.472 -11.677 1.00 95.94 71 VAL A N 1
ATOM 569 C CA . VAL A 1 71 ? -1.858 -3.050 -12.955 1.00 95.94 71 VAL A CA 1
ATOM 570 C C . VAL A 1 71 ? -1.142 -1.729 -12.728 1.00 95.94 71 VAL A C 1
ATOM 572 O O . VAL A 1 71 ? -1.749 -0.777 -12.244 1.00 95.94 71 VAL A O 1
ATOM 575 N N . TYR A 1 72 ? 0.140 -1.686 -13.078 1.00 95.12 72 TYR A N 1
ATOM 576 C CA . TYR A 1 72 ? 0.983 -0.502 -12.966 1.00 95.12 72 TYR A CA 1
ATOM 577 C C . TYR A 1 72 ? 1.449 -0.080 -14.354 1.00 95.12 72 TYR A C 1
ATOM 579 O O . TYR A 1 72 ? 1.673 -0.921 -15.225 1.00 95.12 72 TYR A O 1
ATOM 587 N N . ARG A 1 73 ? 1.604 1.228 -14.546 1.00 95.44 73 ARG A N 1
ATOM 588 C CA . ARG A 1 73 ? 2.285 1.797 -15.708 1.00 95.44 73 ARG A CA 1
ATOM 589 C C . ARG A 1 73 ? 3.618 2.353 -15.238 1.00 95.44 73 ARG A C 1
ATOM 591 O O . ARG A 1 73 ? 3.671 3.010 -14.202 1.00 95.44 73 ARG A O 1
ATOM 598 N N . ALA A 1 74 ? 4.669 2.079 -15.995 1.00 93.88 74 ALA A N 1
ATOM 599 C CA . ALA A 1 74 ? 6.011 2.553 -15.713 1.00 93.88 74 ALA A CA 1
ATOM 600 C C . ALA A 1 74 ? 6.654 3.054 -17.005 1.00 93.88 74 ALA A C 1
ATOM 602 O O . ALA A 1 74 ? 6.405 2.506 -18.079 1.00 93.88 74 ALA A O 1
ATOM 603 N N . VAL A 1 75 ? 7.485 4.085 -16.878 1.00 94.31 75 VAL A N 1
ATOM 604 C CA . VAL A 1 75 ? 8.430 4.486 -17.921 1.00 94.31 75 VAL A CA 1
ATOM 605 C C . VAL A 1 75 ? 9.730 3.743 -17.644 1.00 94.31 75 VAL A C 1
ATOM 607 O O . VAL A 1 75 ? 10.215 3.747 -16.514 1.00 94.31 75 VAL A O 1
ATOM 610 N N . VAL A 1 76 ? 10.262 3.073 -18.661 1.00 93.62 76 VAL A N 1
ATOM 611 C CA . VAL A 1 76 ? 11.480 2.261 -18.570 1.00 93.62 76 VAL A CA 1
ATOM 612 C C . VAL A 1 76 ? 12.525 2.783 -19.545 1.00 93.62 76 VAL A C 1
ATOM 614 O O . VAL A 1 76 ? 12.191 3.397 -20.557 1.00 93.62 76 VAL A O 1
ATOM 617 N N . GLN A 1 77 ? 13.797 2.534 -19.242 1.00 96.31 77 GLN A N 1
ATOM 618 C CA . GLN A 1 77 ? 14.883 2.809 -20.173 1.00 96.31 77 GLN A CA 1
ATOM 619 C C . GLN A 1 77 ? 14.947 1.709 -21.241 1.00 96.31 77 GLN A C 1
ATOM 621 O O . GLN A 1 77 ? 14.992 0.522 -20.917 1.00 96.31 77 GLN A O 1
ATOM 626 N N . GLY A 1 78 ? 14.995 2.112 -22.511 1.00 94.31 78 GLY A N 1
ATOM 627 C CA . GLY A 1 78 ? 15.027 1.198 -23.653 1.00 94.31 78 GLY A CA 1
ATOM 628 C C . GLY A 1 78 ? 13.659 0.608 -24.011 1.00 94.31 78 GLY A C 1
ATOM 629 O O . GLY A 1 78 ? 12.627 0.975 -23.451 1.00 94.31 78 GLY A O 1
ATOM 630 N N . THR A 1 79 ? 13.656 -0.313 -24.975 1.00 92.12 79 THR A N 1
ATOM 631 C CA . THR A 1 79 ? 12.445 -0.998 -25.447 1.00 92.12 79 THR A CA 1
ATOM 632 C C . THR A 1 79 ? 12.520 -2.475 -25.064 1.00 92.12 79 THR A C 1
ATOM 634 O O . THR A 1 79 ? 13.427 -3.162 -25.545 1.00 92.12 79 THR A O 1
ATOM 637 N N . PRO A 1 80 ? 11.601 -2.982 -24.220 1.00 91.25 80 PRO A N 1
ATOM 638 C CA . PRO A 1 80 ? 11.547 -4.400 -23.882 1.00 91.25 80 PRO A CA 1
ATOM 639 C C . PRO A 1 80 ? 11.453 -5.278 -25.136 1.00 91.25 80 PRO A C 1
ATOM 641 O O . PRO A 1 80 ? 10.637 -5.026 -26.021 1.00 91.25 80 PRO A O 1
ATOM 644 N N . LYS A 1 81 ? 12.300 -6.308 -25.208 1.00 93.06 81 LYS A N 1
ATOM 645 C CA . LYS A 1 81 ? 12.265 -7.342 -26.248 1.00 93.06 81 LYS A CA 1
ATOM 646 C C . LYS A 1 81 ? 12.301 -8.708 -25.561 1.00 93.06 81 LYS A C 1
ATOM 648 O O . LYS A 1 81 ? 13.306 -9.004 -24.914 1.00 93.06 81 LYS A O 1
ATOM 653 N N . PRO A 1 82 ? 11.252 -9.539 -25.676 1.00 93.06 82 PRO A N 1
ATOM 654 C CA . PRO A 1 82 ? 9.983 -9.312 -26.387 1.00 93.06 82 PRO A CA 1
ATOM 655 C C . PRO A 1 82 ? 9.105 -8.216 -25.745 1.00 93.06 82 PRO A C 1
ATOM 657 O O . PRO A 1 82 ? 9.333 -7.829 -24.601 1.00 93.06 82 PRO A O 1
ATOM 660 N N . GLU A 1 83 ? 8.079 -7.742 -26.465 1.00 91.38 83 GLU A N 1
ATOM 661 C CA . GLU A 1 83 ? 7.150 -6.692 -25.990 1.00 91.38 83 GLU A CA 1
ATOM 662 C C . GLU A 1 83 ? 6.377 -7.082 -24.718 1.00 91.38 83 GLU A C 1
ATOM 664 O O . GLU A 1 83 ? 5.921 -6.222 -23.964 1.00 91.38 83 GLU A O 1
ATOM 669 N N . SER A 1 84 ? 6.231 -8.385 -24.458 1.00 93.06 84 SER A N 1
ATOM 670 C CA . SER A 1 84 ? 5.606 -8.913 -23.250 1.00 93.06 84 SER A CA 1
ATOM 671 C C . SER A 1 84 ? 6.331 -10.160 -22.763 1.00 93.06 84 SER A C 1
ATOM 673 O O . SER A 1 84 ? 6.671 -11.046 -23.546 1.00 93.06 84 SER A O 1
ATOM 675 N N . ALA A 1 85 ? 6.547 -10.234 -21.453 1.00 93.88 85 ALA A N 1
ATOM 676 C CA . ALA A 1 85 ? 7.126 -11.388 -20.785 1.00 93.88 85 ALA A CA 1
ATOM 677 C C . ALA A 1 85 ? 6.659 -11.454 -19.326 1.00 93.88 85 ALA A C 1
ATOM 679 O O . ALA A 1 85 ? 6.145 -10.484 -18.764 1.00 93.88 85 ALA A O 1
ATOM 680 N N . ARG A 1 86 ? 6.884 -12.607 -18.687 1.00 94.94 86 ARG A N 1
ATOM 681 C CA . ARG A 1 86 ? 6.686 -12.797 -17.249 1.00 94.94 86 ARG A CA 1
ATOM 682 C C . ARG A 1 86 ? 8.033 -13.031 -16.577 1.00 94.94 86 ARG A C 1
ATOM 684 O O . ARG A 1 86 ? 8.695 -14.022 -16.863 1.00 94.94 86 ARG A O 1
ATOM 691 N N . LEU A 1 87 ? 8.390 -12.162 -15.635 1.00 93.62 87 LEU A N 1
ATOM 692 C CA . LEU A 1 87 ? 9.561 -12.352 -14.783 1.00 93.62 87 LEU A CA 1
ATOM 693 C C . LEU A 1 87 ? 9.174 -13.130 -13.516 1.00 93.62 87 LEU A C 1
ATOM 695 O O . LEU A 1 87 ? 8.234 -12.753 -12.814 1.00 93.62 87 LEU A O 1
ATOM 699 N N . ILE A 1 88 ? 9.899 -14.211 -13.219 1.00 96.38 88 ILE A N 1
ATOM 700 C CA . ILE A 1 88 ? 9.780 -14.978 -11.972 1.00 96.38 88 ILE A CA 1
ATOM 701 C C . ILE A 1 88 ? 11.166 -15.020 -11.335 1.00 96.38 88 ILE A C 1
ATOM 703 O O . ILE A 1 88 ? 12.083 -15.616 -11.890 1.00 96.38 88 ILE A O 1
ATOM 707 N N . HIS A 1 89 ? 11.321 -14.365 -10.188 1.00 95.38 89 HIS A N 1
ATOM 708 C CA . HIS A 1 89 ? 12.590 -14.309 -9.471 1.00 95.38 89 HIS A CA 1
ATOM 709 C C . HIS A 1 89 ? 12.357 -14.127 -7.967 1.00 95.38 89 HIS A C 1
ATOM 711 O O . HIS A 1 89 ? 11.283 -13.698 -7.538 1.00 95.38 89 HIS A O 1
ATOM 717 N N . HIS A 1 90 ? 13.375 -14.431 -7.167 1.00 9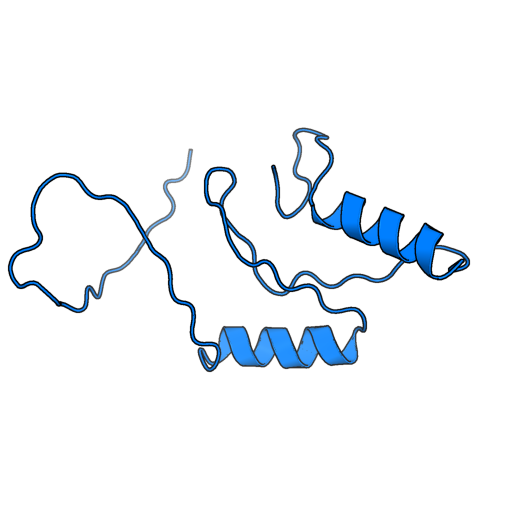4.38 90 HIS A N 1
ATOM 718 C CA . HIS A 1 90 ? 13.385 -14.144 -5.736 1.00 94.38 90 HIS A CA 1
ATOM 719 C C . HIS A 1 90 ? 13.865 -12.712 -5.479 1.00 94.38 90 HIS A C 1
ATOM 721 O O . HIS A 1 90 ? 14.798 -12.240 -6.129 1.00 94.38 90 HIS A O 1
ATOM 727 N N . ILE A 1 91 ? 13.244 -12.036 -4.514 1.00 93.44 91 ILE A N 1
ATOM 728 C CA . ILE A 1 91 ? 13.665 -10.721 -4.022 1.00 93.44 91 ILE A CA 1
ATOM 729 C C . ILE A 1 91 ? 14.184 -10.930 -2.601 1.00 93.44 91 ILE A C 1
ATOM 731 O O . ILE A 1 91 ? 13.463 -11.453 -1.750 1.00 93.44 91 ILE A O 1
ATOM 735 N N . ARG A 1 92 ? 15.428 -10.528 -2.336 1.00 93.75 92 ARG A N 1
ATOM 736 C CA . ARG A 1 92 ? 16.030 -10.557 -1.000 1.00 93.75 92 ARG A CA 1
ATOM 737 C C . ARG A 1 92 ? 16.112 -9.129 -0.479 1.00 93.75 92 ARG A C 1
ATOM 739 O O . ARG A 1 92 ? 16.603 -8.253 -1.179 1.00 93.75 92 ARG A O 1
ATOM 746 N N . LYS A 1 93 ? 15.656 -8.900 0.752 1.00 89.62 93 LYS A N 1
ATOM 747 C CA . LYS A 1 93 ? 15.915 -7.635 1.441 1.00 89.62 93 LYS A CA 1
ATOM 748 C C . LYS A 1 93 ? 17.377 -7.625 1.887 1.00 89.62 93 LYS A C 1
ATOM 750 O O . LYS A 1 93 ? 17.789 -8.525 2.624 1.00 89.62 93 LYS A O 1
ATOM 755 N N . GLU A 1 94 ? 18.145 -6.642 1.439 1.00 87.94 94 GLU A N 1
ATOM 756 C CA . GLU A 1 94 ? 19.482 -6.409 1.978 1.00 87.94 94 GLU A CA 1
ATOM 757 C C . GLU A 1 94 ? 19.355 -5.939 3.430 1.00 87.94 94 GLU A C 1
ATOM 759 O O . GLU A 1 94 ? 18.491 -5.123 3.764 1.00 87.94 94 GLU A O 1
ATOM 764 N N . LYS A 1 95 ? 20.153 -6.535 4.317 1.00 72.38 95 LYS A N 1
ATOM 765 C CA . LYS A 1 95 ? 20.268 -6.065 5.695 1.00 72.38 95 LYS A CA 1
ATOM 766 C C . LYS A 1 95 ? 21.331 -4.972 5.687 1.00 72.38 95 LYS A C 1
ATOM 768 O O . LYS A 1 95 ? 22.491 -5.287 5.433 1.00 72.38 95 LYS A O 1
ATOM 773 N N . THR A 1 96 ? 20.906 -3.732 5.891 1.00 56.47 96 THR A N 1
ATOM 774 C CA . THR A 1 96 ? 21.776 -2.663 6.392 1.00 56.47 96 THR A CA 1
ATOM 775 C C . THR A 1 96 ? 21.952 -2.854 7.890 1.00 56.47 96 THR A C 1
ATOM 777 O O . THR A 1 96 ? 20.958 -3.274 8.532 1.00 56.47 96 THR A O 1
#

Organism: NCBI:txid408172

Secondary structure (DSSP, 8-state):
--SS--TT-PPPHHHHHHHHHHHHTT--SPPP-EE-----TT--S---EESSHHHHHHHHHHHHTT-S--------SS--SSSS------------

Radius of gyration: 17.35 Å; chains: 1; bounding box: 40×31×46 Å